Protein AF-A0A345NLW8-F1 (afdb_monomer_lite)

Structure (mmCIF, N/CA/C/O backbone):
data_AF-A0A345NLW8-F1
#
_entry.id   AF-A0A345NLW8-F1
#
loop_
_atom_site.group_PDB
_atom_site.id
_atom_site.type_symbol
_atom_site.label_atom_id
_atom_site.label_alt_id
_atom_site.label_comp_id
_atom_site.label_asym_id
_atom_site.label_entity_id
_atom_site.label_seq_id
_atom_site.pdbx_PDB_ins_code
_atom_site.Cartn_x
_atom_site.Cartn_y
_atom_site.Cartn_z
_atom_site.occupancy
_atom_site.B_iso_or_equiv
_atom_site.auth_seq_id
_atom_site.auth_comp_id
_atom_site.auth_asym_id
_atom_site.auth_atom_id
_atom_site.pdbx_PDB_model_num
ATOM 1 N N . MET A 1 1 ? 18.443 -9.791 37.585 1.00 36.88 1 MET A N 1
ATOM 2 C CA . MET A 1 1 ? 17.126 -9.944 36.936 1.00 36.88 1 MET A CA 1
ATOM 3 C C . MET A 1 1 ? 17.140 -9.071 35.700 1.00 36.88 1 MET A C 1
ATOM 5 O O . MET A 1 1 ? 17.007 -7.861 35.803 1.00 36.88 1 MET A O 1
ATOM 9 N N . ASP A 1 2 ? 17.455 -9.708 34.580 1.00 31.39 2 ASP A N 1
ATOM 10 C CA . ASP A 1 2 ? 17.592 -9.126 33.249 1.00 31.39 2 ASP A CA 1
ATOM 11 C C . ASP A 1 2 ? 16.202 -8.772 32.696 1.00 31.39 2 ASP A C 1
ATOM 13 O O . ASP A 1 2 ? 15.318 -9.628 32.628 1.00 31.39 2 ASP A O 1
ATOM 17 N N . ARG A 1 3 ? 15.985 -7.494 32.371 1.00 28.69 3 ARG A N 1
ATOM 18 C CA . ARG A 1 3 ? 14.862 -7.042 31.545 1.00 28.69 3 ARG A CA 1
ATOM 19 C C . ARG A 1 3 ? 15.457 -6.457 30.280 1.00 28.69 3 ARG A C 1
ATOM 21 O O . ARG A 1 3 ? 15.801 -5.281 30.221 1.00 28.69 3 ARG A O 1
ATOM 28 N N . SER A 1 4 ? 15.566 -7.311 29.277 1.00 29.97 4 SER A N 1
ATOM 29 C CA . SER A 1 4 ? 15.916 -6.936 27.921 1.00 29.97 4 SER A CA 1
ATOM 30 C C . SER A 1 4 ? 14.781 -6.086 27.335 1.00 29.97 4 SER A C 1
ATOM 32 O O . SER A 1 4 ? 13.764 -6.598 26.868 1.00 29.97 4 SER A O 1
ATOM 34 N N . GLU A 1 5 ? 14.934 -4.763 27.379 1.00 28.98 5 GLU A N 1
ATOM 35 C CA . GLU A 1 5 ? 14.139 -3.837 26.574 1.00 28.98 5 GLU A CA 1
ATOM 36 C C . GLU A 1 5 ? 14.619 -3.912 25.121 1.00 28.98 5 GLU A C 1
ATOM 38 O O . GLU A 1 5 ? 15.445 -3.131 24.654 1.00 28.98 5 GLU A O 1
ATOM 43 N N . SER A 1 6 ? 14.090 -4.877 24.370 1.00 30.22 6 SER A N 1
ATOM 44 C CA . SER A 1 6 ? 14.189 -4.900 22.911 1.00 30.22 6 SER A CA 1
ATOM 45 C C . SER A 1 6 ? 13.231 -3.858 22.317 1.00 30.22 6 SER A C 1
ATOM 47 O O . SER A 1 6 ? 12.158 -4.184 21.802 1.00 30.22 6 SER A O 1
ATOM 49 N N . GLY A 1 7 ? 13.611 -2.584 22.430 1.00 26.77 7 GLY A N 1
ATOM 50 C CA . GLY A 1 7 ? 12.989 -1.454 21.746 1.00 26.77 7 GLY A CA 1
ATOM 51 C C . GLY A 1 7 ? 13.335 -1.495 20.263 1.00 26.77 7 GLY A C 1
ATOM 52 O O . GLY A 1 7 ? 14.317 -0.912 19.823 1.00 26.77 7 GLY A O 1
ATOM 53 N N . VAL A 1 8 ? 12.544 -2.239 19.493 1.00 32.50 8 VAL A N 1
ATOM 54 C CA . VAL A 1 8 ? 12.659 -2.331 18.035 1.00 32.50 8 VAL A CA 1
ATOM 55 C C . VAL A 1 8 ? 12.621 -0.946 17.387 1.00 32.50 8 VAL A C 1
ATOM 57 O O . VAL A 1 8 ? 11.589 -0.272 17.383 1.00 32.50 8 VAL A O 1
ATOM 60 N N . ASP A 1 9 ? 13.768 -0.592 16.809 1.00 29.86 9 AS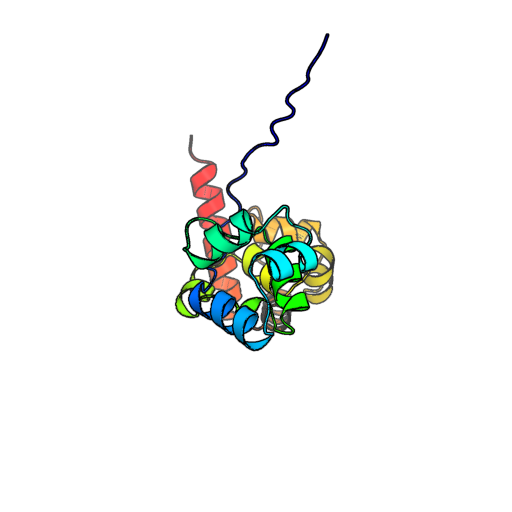P A N 1
ATOM 61 C CA . ASP A 1 9 ? 14.048 0.524 15.914 1.00 29.86 9 ASP A CA 1
ATOM 62 C C . ASP A 1 9 ? 12.817 1.092 15.202 1.00 29.86 9 ASP A C 1
ATOM 64 O O . ASP A 1 9 ? 12.194 0.464 14.332 1.00 29.86 9 ASP A O 1
ATOM 68 N N . GLY A 1 10 ? 12.537 2.356 15.517 1.00 28.98 10 GLY A N 1
ATOM 69 C CA . GLY A 1 10 ? 11.671 3.248 14.763 1.00 28.98 10 GLY A CA 1
ATOM 70 C C . GLY A 1 10 ? 12.251 3.545 13.382 1.00 28.98 10 GLY A C 1
ATOM 71 O O . GLY A 1 10 ? 12.641 4.670 13.087 1.00 28.98 10 GLY A O 1
ATOM 72 N N . LYS A 1 11 ? 12.279 2.549 12.490 1.00 28.81 11 LYS A N 1
ATOM 73 C CA . LYS A 1 11 ? 12.422 2.810 11.057 1.00 28.81 11 LYS A CA 1
ATOM 74 C C . LYS A 1 11 ? 11.220 3.644 10.639 1.00 28.81 11 LYS A C 1
ATOM 76 O O . LYS A 1 11 ? 10.089 3.175 10.734 1.00 28.81 11 LYS A O 1
ATOM 81 N N . ALA A 1 12 ? 11.480 4.873 10.199 1.00 30.33 12 ALA A N 1
ATOM 82 C CA . ALA A 1 12 ? 10.512 5.771 9.590 1.00 30.33 12 ALA A CA 1
ATOM 83 C C . ALA A 1 12 ? 9.826 5.056 8.415 1.00 30.33 12 ALA A C 1
ATOM 85 O O . ALA A 1 12 ? 10.306 5.062 7.280 1.00 30.33 12 ALA A O 1
ATOM 86 N N . TYR A 1 13 ? 8.729 4.358 8.703 1.00 38.09 13 TYR A N 1
ATOM 87 C CA . TYR A 1 13 ? 7.860 3.819 7.678 1.00 38.09 13 TYR A CA 1
ATOM 88 C C . TYR A 1 13 ? 7.222 5.030 7.023 1.00 38.09 13 TYR A C 1
ATOM 90 O O . TYR A 1 13 ? 6.533 5.809 7.681 1.00 38.09 13 TYR A O 1
ATOM 98 N N . ALA A 1 14 ? 7.576 5.204 5.754 1.00 42.41 14 ALA A N 1
ATOM 99 C CA . ALA A 1 14 ? 7.071 6.215 4.851 1.00 42.41 14 ALA A CA 1
ATOM 100 C C . ALA A 1 14 ? 5.576 6.467 5.142 1.00 42.41 14 ALA A C 1
ATOM 102 O O . ALA A 1 14 ? 4.789 5.521 5.277 1.00 42.41 14 ALA A O 1
ATOM 103 N N . ARG A 1 15 ? 5.262 7.729 5.470 1.00 52.56 15 ARG A N 1
ATOM 104 C CA . ARG A 1 15 ? 3.976 8.156 6.035 1.00 52.56 15 ARG A CA 1
ATOM 105 C C . ARG A 1 15 ? 2.924 7.980 4.954 1.00 52.56 15 ARG A C 1
ATOM 107 O O . ARG A 1 15 ? 2.674 8.909 4.198 1.00 52.56 15 ARG A O 1
ATOM 114 N N . VAL A 1 16 ? 2.321 6.796 4.893 1.00 59.28 16 VAL A N 1
ATOM 115 C CA . VAL A 1 16 ? 1.203 6.554 3.990 1.00 59.28 16 VAL A CA 1
ATOM 116 C C . VAL A 1 16 ? 0.103 7.577 4.339 1.00 59.28 16 VAL A C 1
ATOM 118 O O . VAL A 1 16 ? -0.353 7.613 5.482 1.00 59.28 16 VAL A O 1
ATOM 121 N N . PRO A 1 17 ? -0.281 8.460 3.410 1.00 72.25 17 PRO A N 1
ATOM 122 C CA . PRO A 1 17 ? -1.120 9.630 3.662 1.00 72.25 17 PRO A CA 1
ATOM 123 C C . PRO A 1 17 ? -2.583 9.236 3.891 1.00 72.25 17 PRO A C 1
ATOM 125 O O . PRO A 1 17 ? -3.412 9.259 2.982 1.00 72.25 17 PRO A O 1
ATOM 128 N N . LEU A 1 18 ? -2.896 8.846 5.125 1.00 83.62 18 LEU A N 1
ATOM 129 C CA . LEU A 1 18 ? -4.244 8.480 5.544 1.00 83.62 18 LEU A CA 1
ATOM 130 C C . LEU A 1 18 ? -5.195 9.684 5.436 1.00 83.62 18 LEU A C 1
ATOM 132 O O . LEU A 1 18 ? -4.955 10.737 6.030 1.00 83.62 18 LEU A O 1
ATOM 136 N N . ASP A 1 19 ? -6.316 9.502 4.746 1.00 89.38 19 ASP A N 1
ATOM 137 C CA . ASP A 1 19 ? -7.457 10.405 4.819 1.00 89.38 19 ASP A CA 1
ATOM 138 C C . ASP A 1 19 ? -8.231 10.139 6.119 1.00 89.38 19 ASP A C 1
ATOM 140 O O . ASP A 1 19 ? -9.006 9.187 6.260 1.00 89.38 19 ASP A O 1
ATOM 144 N N . VAL A 1 20 ? -7.971 10.997 7.105 1.00 90.62 20 VAL A N 1
ATOM 145 C CA . VAL A 1 20 ? -8.516 10.879 8.461 1.00 90.62 20 VAL A CA 1
ATOM 146 C C . VAL A 1 20 ? -10.038 11.038 8.500 1.00 90.62 20 VAL A C 1
ATOM 148 O O . VAL A 1 20 ? -10.701 10.372 9.299 1.00 90.62 20 VAL A O 1
ATOM 151 N N . HIS A 1 21 ? -10.602 11.867 7.612 1.00 91.75 21 HIS A N 1
ATOM 152 C CA . HIS A 1 21 ? -12.046 12.069 7.504 1.00 91.75 21 HIS A CA 1
ATOM 153 C C . HIS A 1 21 ? -12.694 10.838 6.885 1.00 91.75 21 HIS A C 1
ATOM 155 O O . HIS A 1 21 ? -13.662 10.304 7.422 1.00 91.75 21 HIS A O 1
ATOM 161 N N . ARG A 1 22 ? -12.093 10.309 5.817 1.00 93.12 22 ARG A N 1
ATOM 162 C CA . ARG A 1 22 ? -12.591 9.114 5.139 1.00 93.12 22 ARG A CA 1
ATOM 163 C C . ARG A 1 22 ? -12.585 7.880 6.038 1.00 93.12 22 ARG A C 1
ATOM 165 O O . ARG A 1 22 ? -13.569 7.137 6.041 1.00 93.12 22 ARG A O 1
ATOM 172 N N . LEU A 1 23 ? -11.525 7.684 6.828 1.00 95.06 23 LEU A N 1
ATOM 173 C CA . LEU A 1 23 ? -11.459 6.622 7.835 1.00 95.06 23 LEU A CA 1
ATOM 174 C C . LEU A 1 23 ? -12.611 6.739 8.841 1.00 95.06 23 LEU A C 1
ATOM 176 O O . LEU A 1 23 ? -13.337 5.767 9.075 1.00 95.06 23 LEU A O 1
ATOM 180 N N . ARG A 1 24 ? -12.786 7.933 9.419 1.00 95.88 24 ARG A N 1
ATOM 181 C CA . ARG A 1 24 ? -13.830 8.199 10.413 1.00 95.88 24 ARG A CA 1
ATOM 182 C C . ARG A 1 24 ? -15.220 7.952 9.833 1.00 95.88 24 ARG A C 1
ATOM 184 O O . ARG A 1 24 ? -16.024 7.260 10.456 1.00 95.88 24 ARG A O 1
ATOM 191 N N . ASP A 1 25 ? -15.482 8.452 8.634 1.00 96.75 25 ASP A N 1
ATOM 192 C CA . ASP A 1 25 ? -16.770 8.312 7.960 1.00 96.75 25 ASP A CA 1
ATOM 193 C C . ASP A 1 25 ? -17.125 6.849 7.682 1.00 96.75 25 ASP A C 1
ATOM 195 O O . ASP A 1 25 ? -18.250 6.421 7.934 1.00 96.75 25 ASP A O 1
ATOM 199 N N . LEU A 1 26 ? -16.176 6.056 7.175 1.00 96.56 26 LEU A N 1
ATOM 200 C CA . LEU A 1 26 ? -16.394 4.631 6.911 1.00 96.56 26 LEU A CA 1
ATOM 201 C C . LEU A 1 26 ? -16.667 3.852 8.199 1.00 96.56 26 LEU A C 1
ATOM 203 O O . LEU A 1 26 ? -17.572 3.016 8.227 1.00 96.56 26 LEU A O 1
ATOM 207 N N . ARG A 1 27 ? -15.936 4.156 9.278 1.00 97.50 27 ARG A N 1
ATOM 208 C CA . ARG A 1 27 ? -16.182 3.552 10.591 1.00 97.50 27 ARG A CA 1
ATOM 209 C C . ARG A 1 27 ? -17.583 3.892 11.106 1.00 97.50 27 ARG A C 1
ATOM 211 O O . ARG A 1 27 ? -18.291 3.002 11.572 1.00 97.50 27 ARG A O 1
ATOM 218 N N . LEU A 1 28 ? -17.989 5.159 11.018 1.00 97.31 28 LEU A N 1
ATOM 219 C CA . LEU A 1 28 ? -19.308 5.604 11.473 1.00 97.31 28 LEU A CA 1
ATOM 220 C C . LEU A 1 28 ? -20.442 5.009 10.629 1.00 97.31 28 LEU A C 1
ATOM 222 O O . LEU A 1 28 ? -21.446 4.591 11.196 1.00 97.31 28 LEU A O 1
ATOM 226 N N . ARG A 1 29 ? -20.266 4.861 9.308 1.00 96.69 29 ARG A N 1
ATOM 227 C CA . ARG A 1 29 ? -21.238 4.177 8.430 1.00 96.69 29 ARG A CA 1
ATOM 228 C C . ARG A 1 29 ? -21.451 2.703 8.784 1.00 96.69 29 ARG A C 1
ATOM 230 O O . ARG A 1 29 ? -22.535 2.179 8.562 1.00 96.69 29 ARG A O 1
ATOM 237 N N . LYS A 1 30 ? -20.444 2.037 9.356 1.00 96.00 30 LYS A N 1
ATOM 238 C CA . LYS A 1 30 ? -20.567 0.673 9.902 1.00 96.00 30 LYS A CA 1
ATOM 239 C C . LYS A 1 30 ? -21.222 0.631 11.292 1.00 96.00 30 LYS A C 1
ATOM 241 O O . LYS A 1 30 ? -21.404 -0.455 11.832 1.00 96.00 30 LYS A O 1
ATOM 246 N N . GLY A 1 31 ? -21.529 1.781 11.899 1.00 96.81 31 GLY A N 1
ATOM 247 C CA . GLY A 1 31 ? -22.019 1.872 13.279 1.00 96.81 31 GLY A CA 1
ATOM 248 C C . GLY A 1 31 ? -20.955 1.526 14.327 1.00 96.81 31 GLY A C 1
ATOM 249 O O . GLY A 1 31 ? -21.283 1.173 15.456 1.00 96.81 31 GLY A O 1
ATOM 250 N N . TRP A 1 32 ? -19.669 1.573 13.968 1.00 97.94 32 TRP A N 1
ATOM 251 C CA . TRP A 1 32 ? -18.590 1.109 14.838 1.00 97.94 32 TRP A CA 1
ATOM 252 C C . TRP A 1 32 ? -18.037 2.220 15.724 1.00 97.94 32 TRP A C 1
ATOM 254 O O . TRP A 1 32 ? -17.786 3.339 15.274 1.00 97.94 32 TRP A O 1
ATOM 264 N N . THR A 1 33 ? -17.735 1.889 16.980 1.00 97.94 33 THR A N 1
ATOM 265 C CA . THR A 1 33 ? -16.929 2.758 17.851 1.00 97.94 33 THR A CA 1
ATOM 266 C C . THR A 1 33 ? -15.442 2.656 17.486 1.00 97.94 33 THR A C 1
ATOM 268 O O . THR A 1 33 ? -15.015 1.719 16.805 1.00 97.94 33 THR A O 1
ATOM 271 N N . GLN A 1 34 ? -14.616 3.596 17.958 1.00 97.81 34 GLN A N 1
ATOM 272 C CA . GLN A 1 34 ? -13.155 3.486 17.817 1.00 97.81 34 GLN A CA 1
ATOM 273 C C . GLN A 1 34 ? -12.614 2.212 18.488 1.00 97.81 34 GLN A C 1
ATOM 275 O O . GLN A 1 34 ? -11.699 1.581 17.962 1.00 97.81 34 GLN A O 1
ATOM 280 N N . HIS A 1 35 ? -13.212 1.797 19.612 1.00 96.94 35 HIS A N 1
ATOM 281 C CA . HIS A 1 35 ? -12.868 0.543 20.277 1.00 96.94 35 HIS A CA 1
ATOM 282 C C . HIS A 1 35 ? -13.222 -0.667 19.402 1.00 96.94 35 HIS A C 1
ATOM 284 O O . HIS A 1 35 ? -12.373 -1.527 19.183 1.00 96.94 35 HIS A O 1
ATOM 290 N N . THR A 1 36 ? -14.418 -0.690 18.809 1.00 97.31 36 THR A N 1
ATOM 291 C CA . THR A 1 36 ? -14.838 -1.750 17.879 1.00 97.31 36 THR A CA 1
ATOM 292 C C . THR A 1 36 ? -13.854 -1.884 16.719 1.00 97.31 36 THR A C 1
ATOM 294 O O . THR A 1 36 ? -13.369 -2.981 16.459 1.00 97.31 36 THR A O 1
ATOM 297 N N . LEU A 1 37 ? -13.474 -0.773 16.071 1.00 97.12 37 LEU A N 1
ATOM 298 C CA . LEU A 1 37 ? -12.479 -0.820 14.995 1.00 97.12 37 LEU A CA 1
ATOM 299 C C . LEU A 1 37 ? -11.126 -1.344 15.496 1.00 97.12 37 LEU A C 1
ATOM 301 O O . LEU A 1 37 ? -10.503 -2.142 14.801 1.00 97.12 37 LEU A O 1
ATOM 305 N N . SER A 1 38 ? -10.686 -0.943 16.695 1.00 96.75 38 SER A N 1
ATOM 306 C CA . SER A 1 38 ? -9.412 -1.407 17.263 1.00 96.75 38 SER A CA 1
ATOM 307 C C . SER A 1 38 ? -9.358 -2.929 17.428 1.00 96.75 38 SER A C 1
ATOM 309 O O . SER A 1 38 ? -8.365 -3.550 17.046 1.00 96.75 38 SER A O 1
ATOM 311 N N . VAL A 1 39 ? -10.460 -3.533 17.889 1.00 95.88 39 VAL A N 1
ATOM 312 C CA . VAL A 1 39 ? -10.617 -4.987 18.017 1.00 95.88 39 VAL A CA 1
ATOM 313 C C . VAL A 1 39 ? -10.581 -5.652 16.640 1.00 95.88 39 VAL A C 1
ATOM 315 O O . VAL A 1 39 ? -9.785 -6.565 16.430 1.00 95.88 39 VAL A O 1
ATOM 318 N N . MET A 1 40 ? -11.355 -5.145 15.673 1.00 94.75 40 MET A N 1
ATOM 319 C CA . MET A 1 40 ? -11.424 -5.712 14.315 1.00 94.75 40 MET A CA 1
ATOM 320 C C . MET A 1 40 ? -10.070 -5.734 13.600 1.00 94.75 40 MET A C 1
ATOM 322 O O . MET A 1 40 ? -9.785 -6.647 12.827 1.00 94.75 40 MET A O 1
ATOM 326 N N . VAL A 1 41 ? -9.223 -4.732 13.848 1.00 94.50 41 VAL A N 1
ATOM 327 C CA . VAL A 1 41 ? -7.913 -4.604 13.192 1.00 94.50 41 VAL A CA 1
ATOM 328 C C . VAL A 1 41 ? -6.762 -5.049 14.085 1.00 94.50 41 VAL A C 1
ATOM 330 O O . VAL A 1 41 ? -5.611 -4.818 13.726 1.00 94.50 41 VAL A O 1
ATOM 333 N N . GLY A 1 42 ? -7.044 -5.687 15.227 1.00 93.00 42 GLY A N 1
ATOM 334 C CA . GLY A 1 42 ? -6.046 -6.261 16.129 1.00 93.00 42 GLY A CA 1
ATOM 335 C C . GLY A 1 42 ? -5.011 -5.244 16.612 1.00 93.00 42 GLY A C 1
ATOM 336 O O . GLY A 1 42 ? -3.808 -5.490 16.485 1.00 93.00 42 GLY A O 1
ATOM 337 N N . VAL A 1 43 ? -5.468 -4.084 17.092 1.00 92.88 43 VAL A N 1
ATOM 338 C CA . VAL A 1 43 ? -4.643 -3.098 17.806 1.00 92.88 43 VAL A CA 1
ATOM 339 C C . VAL A 1 43 ? -5.208 -2.854 19.200 1.00 92.88 43 VAL A C 1
ATOM 341 O O . VAL A 1 43 ? -6.406 -2.985 19.437 1.00 92.88 43 VAL A O 1
ATOM 344 N N . GLN A 1 44 ? -4.334 -2.516 20.144 1.00 87.06 44 GLN A N 1
ATOM 345 C CA . GLN A 1 44 ? -4.722 -2.38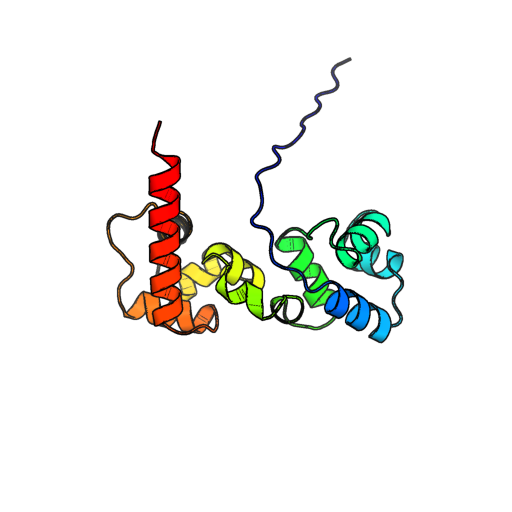3 21.544 1.00 87.06 44 GLN A CA 1
ATOM 346 C C . GLN A 1 44 ? -5.430 -1.044 21.795 1.00 87.06 44 GLN A C 1
ATOM 348 O O . GLN A 1 44 ? -4.804 0.016 21.794 1.00 87.06 44 GLN A O 1
ATOM 353 N N . GLY A 1 45 ? -6.740 -1.115 22.037 1.00 82.81 45 GLY A N 1
ATOM 354 C CA . GLY A 1 45 ? -7.554 -0.002 22.518 1.00 82.81 45 GLY A CA 1
ATOM 355 C C . GLY A 1 45 ? -7.887 1.079 21.482 1.00 82.81 45 GLY A C 1
ATOM 356 O O . GLY A 1 45 ? -7.314 1.177 20.396 1.00 82.81 45 GLY A O 1
ATOM 357 N N . ALA A 1 46 ? -8.829 1.950 21.856 1.00 91.88 46 ALA A N 1
ATOM 358 C CA . ALA A 1 46 ? -9.333 3.020 20.990 1.00 91.88 46 ALA A CA 1
ATOM 359 C C . ALA A 1 46 ? -8.310 4.146 20.739 1.00 91.88 46 ALA A C 1
ATOM 361 O O . ALA A 1 46 ? -8.463 4.912 19.788 1.00 91.88 46 ALA A O 1
ATOM 362 N N . ALA A 1 47 ? -7.260 4.248 21.562 1.00 92.69 47 ALA A N 1
ATOM 363 C CA . ALA A 1 47 ? -6.273 5.325 21.492 1.00 92.69 47 ALA A CA 1
ATOM 364 C C . ALA A 1 47 ? -5.536 5.369 20.143 1.00 92.69 47 ALA A C 1
ATOM 366 O O . ALA A 1 47 ? -5.351 6.450 19.585 1.00 92.69 47 ALA A O 1
ATOM 367 N N . ALA A 1 48 ? -5.181 4.206 19.584 1.00 92.56 48 ALA A N 1
ATOM 368 C CA . ALA A 1 48 ? -4.535 4.124 18.275 1.00 92.56 48 ALA A CA 1
ATOM 369 C C . ALA A 1 48 ? -5.446 4.669 17.164 1.00 92.56 48 ALA A C 1
ATOM 371 O O . ALA A 1 48 ? -5.032 5.521 16.381 1.00 92.56 48 ALA A O 1
ATOM 372 N N . VAL A 1 49 ? -6.714 4.244 17.154 1.00 95.12 49 VAL A N 1
ATOM 373 C CA . VAL A 1 49 ? -7.717 4.709 16.185 1.00 95.12 49 VAL A CA 1
ATOM 374 C C . VAL A 1 49 ? -7.973 6.210 16.338 1.00 95.12 49 VAL A C 1
ATOM 376 O O . VAL A 1 49 ? -8.007 6.929 15.345 1.00 95.12 49 VAL A O 1
ATOM 379 N N . SER A 1 50 ? -8.076 6.706 17.572 1.00 93.38 50 SER A N 1
ATOM 380 C CA . SER A 1 50 ? -8.211 8.138 17.859 1.00 93.38 50 SER A CA 1
ATOM 381 C C . SER A 1 50 ? -7.016 8.953 17.358 1.00 93.38 50 SER A C 1
ATOM 383 O O . SER A 1 50 ? -7.194 10.048 16.829 1.00 93.38 50 SER A O 1
ATOM 385 N N . ALA A 1 51 ? -5.790 8.444 17.505 1.00 90.69 51 ALA A N 1
ATOM 386 C CA . ALA A 1 51 ? -4.600 9.104 16.979 1.00 90.69 51 ALA A CA 1
ATOM 387 C C . ALA A 1 51 ? -4.612 9.160 15.442 1.00 90.69 51 ALA A C 1
ATOM 389 O O . ALA A 1 51 ? -4.251 10.193 14.880 1.00 90.69 51 ALA A O 1
ATOM 390 N N . TRP A 1 52 ? -5.073 8.101 14.768 1.00 93.06 52 TRP A N 1
ATOM 391 C CA . TRP A 1 52 ? -5.218 8.079 13.308 1.00 93.06 52 TRP A CA 1
ATOM 392 C C . TRP A 1 52 ? -6.285 9.057 12.816 1.00 93.06 52 TRP A C 1
ATOM 394 O O . TRP A 1 52 ? -6.008 9.865 11.939 1.00 93.06 52 TRP A O 1
ATOM 404 N N . GLU A 1 53 ? -7.477 9.051 13.415 1.00 93.44 53 GLU A N 1
ATOM 405 C CA . GLU A 1 53 ? -8.581 9.948 13.028 1.00 93.44 53 GLU A CA 1
ATOM 406 C C . GLU A 1 53 ? -8.299 11.430 13.301 1.00 93.44 53 GLU A C 1
ATOM 408 O O . GLU A 1 53 ? -8.967 12.296 12.744 1.00 93.44 53 GLU A O 1
ATOM 413 N N . ARG A 1 54 ? -7.319 11.731 14.157 1.00 89.44 54 ARG A N 1
ATOM 414 C CA . ARG A 1 54 ? -6.846 13.098 14.422 1.00 89.44 54 ARG A CA 1
ATOM 415 C C . ARG A 1 54 ? -5.581 13.459 13.642 1.00 89.44 54 ARG A C 1
ATOM 417 O O . ARG A 1 54 ? -5.055 14.549 13.828 1.00 89.44 54 ARG A O 1
ATOM 424 N N . GLY A 1 55 ? -5.057 12.547 12.822 1.00 85.69 55 GLY A N 1
ATOM 425 C CA . GLY A 1 55 ? -3.824 12.760 12.060 1.00 85.69 55 GLY A CA 1
ATOM 426 C C . GLY A 1 55 ? -2.550 12.824 12.909 1.00 85.69 55 GLY A C 1
ATOM 427 O O . GLY A 1 55 ? -1.499 13.218 12.410 1.00 85.69 55 GLY A O 1
ATOM 428 N N . LEU A 1 56 ? -2.612 12.423 14.183 1.00 84.00 56 LEU A N 1
ATOM 429 C CA . LEU A 1 56 ? -1.453 12.402 15.083 1.00 84.00 56 LEU A CA 1
ATOM 430 C C . LEU A 1 56 ? -0.537 11.201 14.840 1.00 84.00 56 LEU A C 1
ATOM 432 O O . LEU A 1 56 ? 0.630 11.217 15.222 1.00 84.00 56 LEU A O 1
ATOM 436 N N . ALA A 1 57 ? -1.063 10.150 14.217 1.00 85.31 57 ALA A N 1
ATOM 437 C CA . ALA A 1 57 ? -0.311 8.968 13.837 1.00 85.31 57 ALA A CA 1
ATOM 438 C C . ALA A 1 57 ? -0.844 8.407 12.519 1.00 85.31 57 ALA A C 1
ATOM 440 O O . ALA A 1 57 ? -1.979 8.665 12.127 1.00 85.31 57 ALA A O 1
ATOM 441 N N . VAL A 1 58 ? -0.031 7.580 11.868 1.00 83.50 58 VAL A N 1
ATOM 442 C CA . VAL A 1 58 ? -0.412 6.852 10.656 1.00 83.50 58 VAL A CA 1
ATOM 443 C C . VAL A 1 58 ? -0.346 5.352 10.954 1.00 83.50 58 VAL A C 1
ATOM 445 O O . VAL A 1 58 ? 0.629 4.901 11.568 1.00 83.50 58 VAL A O 1
ATOM 448 N N . PRO A 1 59 ? -1.357 4.554 10.566 1.00 87.44 59 PRO A N 1
ATOM 449 C CA . PRO A 1 59 ? -1.295 3.110 10.721 1.00 87.44 59 PRO A CA 1
ATOM 450 C C . PRO A 1 59 ? -0.148 2.540 9.884 1.00 87.44 59 PRO A C 1
ATOM 452 O O . PRO A 1 59 ? 0.099 2.956 8.754 1.00 87.44 59 PRO A O 1
ATOM 455 N N . ARG A 1 60 ? 0.544 1.529 10.417 1.00 84.25 60 ARG A N 1
ATOM 456 C CA . ARG A 1 60 ? 1.538 0.787 9.629 1.00 84.25 60 ARG A CA 1
ATOM 457 C C . ARG A 1 60 ? 0.881 0.203 8.366 1.00 84.25 60 ARG A C 1
ATOM 459 O O . ARG A 1 60 ? -0.266 -0.227 8.465 1.00 84.25 60 ARG A O 1
ATOM 466 N N . PRO A 1 61 ? 1.623 0.055 7.252 1.00 79.56 61 PRO A N 1
ATOM 467 C CA . PRO A 1 61 ? 1.255 -0.730 6.070 1.00 79.56 61 PRO A CA 1
ATOM 468 C C . PRO A 1 61 ? 0.276 -1.893 6.298 1.00 79.56 61 PRO A C 1
ATOM 470 O O . PRO A 1 61 ? -0.865 -1.856 5.853 1.00 79.56 61 PRO A O 1
ATOM 473 N N . GLY A 1 62 ? 0.684 -2.907 7.067 1.00 83.31 62 GLY A N 1
ATOM 474 C CA . GLY A 1 62 ? -0.164 -4.074 7.329 1.00 83.31 62 GLY A CA 1
ATOM 475 C C . GLY A 1 62 ? -1.406 -3.771 8.174 1.00 83.31 62 GLY A C 1
ATOM 476 O O . GLY A 1 62 ? -2.414 -4.461 8.063 1.00 83.31 62 GLY A O 1
ATOM 477 N N . THR A 1 63 ? -1.376 -2.733 9.012 1.00 90.75 63 THR A N 1
ATOM 478 C CA . THR A 1 63 ? -2.560 -2.273 9.750 1.00 90.75 63 THR A CA 1
ATOM 479 C C . THR A 1 63 ? -3.533 -1.546 8.831 1.00 90.75 63 THR A C 1
ATOM 481 O O . THR A 1 63 ? -4.724 -1.809 8.931 1.00 90.75 63 THR A O 1
ATOM 484 N N . LEU A 1 64 ? -3.055 -0.716 7.901 1.00 90.25 64 LEU A N 1
ATOM 485 C CA . LEU A 1 64 ? -3.903 -0.074 6.893 1.00 90.25 64 LEU A CA 1
ATOM 486 C C . LEU A 1 64 ? -4.665 -1.115 6.063 1.00 90.25 64 LEU A C 1
ATOM 488 O O . LEU A 1 64 ? -5.870 -0.982 5.881 1.00 90.25 64 LEU A O 1
ATOM 492 N N . LEU A 1 65 ? -3.994 -2.197 5.657 1.00 88.50 65 LEU A N 1
ATOM 493 C CA . LEU A 1 65 ? -4.636 -3.317 4.959 1.00 88.50 65 LEU A CA 1
ATOM 494 C C . LEU A 1 65 ? -5.740 -3.980 5.786 1.00 88.50 65 LEU A C 1
ATOM 496 O O . LEU A 1 65 ? -6.815 -4.276 5.270 1.00 88.50 65 LEU A O 1
ATOM 500 N N . ARG A 1 66 ? -5.498 -4.193 7.084 1.00 93.75 66 ARG A N 1
ATOM 501 C CA . ARG A 1 66 ? -6.516 -4.733 7.996 1.00 93.75 66 ARG A CA 1
ATOM 502 C C . ARG A 1 66 ? -7.691 -3.772 8.170 1.00 93.75 66 ARG A C 1
ATOM 504 O O . ARG A 1 66 ? -8.827 -4.231 8.187 1.00 93.75 66 ARG A O 1
ATOM 511 N N . ILE A 1 67 ? -7.432 -2.465 8.261 1.00 94.75 67 ILE A N 1
ATOM 512 C CA . ILE A 1 67 ? -8.473 -1.429 8.327 1.00 94.75 67 ILE A CA 1
ATOM 513 C C . ILE A 1 67 ? -9.333 -1.461 7.061 1.00 94.75 67 ILE A C 1
ATOM 515 O O . ILE A 1 67 ? -10.550 -1.559 7.171 1.00 94.75 67 ILE A O 1
ATOM 519 N N . ALA A 1 68 ? -8.714 -1.434 5.880 1.00 93.94 68 ALA A N 1
ATOM 520 C CA . ALA A 1 68 ? -9.409 -1.472 4.594 1.00 93.94 68 ALA A CA 1
ATOM 521 C C . ALA A 1 68 ? -10.306 -2.711 4.478 1.00 93.94 68 ALA A C 1
ATOM 523 O O . ALA A 1 68 ? -11.514 -2.594 4.268 1.00 93.94 68 ALA A O 1
ATOM 524 N N . ARG A 1 69 ? -9.745 -3.891 4.777 1.00 94.75 69 ARG A N 1
ATOM 525 C CA . ARG A 1 69 ? -10.487 -5.157 4.805 1.00 94.75 69 ARG A CA 1
ATOM 526 C C . ARG A 1 69 ? -11.657 -5.132 5.790 1.00 94.75 69 ARG A C 1
ATOM 528 O O . ARG A 1 69 ? -12.745 -5.568 5.436 1.00 94.75 69 ARG A O 1
ATOM 535 N N . ALA A 1 70 ? -11.456 -4.626 7.008 1.00 95.62 70 ALA A N 1
ATOM 536 C CA . ALA A 1 70 ? -12.519 -4.542 8.010 1.00 95.62 70 ALA A CA 1
ATOM 537 C C . ALA A 1 70 ? -13.646 -3.590 7.570 1.00 95.62 70 ALA A C 1
ATOM 539 O O . ALA A 1 70 ? -14.824 -3.873 7.777 1.00 95.62 70 ALA A O 1
ATOM 540 N N . LEU A 1 71 ? -13.298 -2.473 6.931 1.00 95.25 71 LEU A N 1
ATOM 541 C CA . LEU A 1 71 ? -14.266 -1.493 6.438 1.00 95.25 71 LEU A CA 1
ATOM 542 C C . LEU A 1 71 ? -14.936 -1.918 5.121 1.00 95.25 71 LEU A C 1
ATOM 544 O O . LEU A 1 71 ? -16.000 -1.388 4.801 1.00 95.25 71 LEU A O 1
ATOM 548 N N . GLY A 1 72 ? -14.379 -2.904 4.413 1.00 93.69 72 GLY A N 1
ATOM 549 C CA . GLY A 1 72 ? -14.884 -3.391 3.128 1.00 93.69 72 GLY A CA 1
ATOM 550 C C . GLY A 1 72 ? -14.581 -2.436 1.973 1.00 93.69 72 GLY A C 1
ATOM 551 O O . GLY A 1 72 ? -15.436 -2.232 1.120 1.00 93.69 72 GLY A O 1
ATOM 552 N N . VAL A 1 73 ? -13.403 -1.811 1.994 1.00 93.12 73 VAL A N 1
ATOM 553 C CA . VAL A 1 73 ? -12.917 -0.887 0.958 1.00 93.12 73 VAL A CA 1
ATOM 554 C C . VAL A 1 73 ? -11.512 -1.283 0.522 1.00 93.12 73 VAL A C 1
ATOM 556 O O . VAL A 1 73 ? -10.831 -2.026 1.236 1.00 93.12 73 VAL A O 1
ATOM 559 N N . GLU A 1 74 ? -11.048 -0.745 -0.603 1.00 86.44 74 GLU A N 1
ATOM 560 C CA . GLU A 1 74 ? -9.652 -0.895 -0.994 1.00 86.44 74 GLU A CA 1
ATOM 561 C C . GLU A 1 74 ? -8.767 0.031 -0.145 1.00 86.44 74 GLU A C 1
ATOM 563 O O . GLU A 1 74 ? -9.197 1.111 0.269 1.00 86.44 74 GLU A O 1
ATOM 568 N N . PRO A 1 75 ? -7.503 -0.324 0.140 1.00 86.44 75 PRO A N 1
ATOM 569 C CA . PRO A 1 75 ? -6.668 0.519 0.992 1.00 86.44 75 PRO A CA 1
ATOM 570 C C . PRO A 1 75 ? -6.363 1.881 0.361 1.00 86.44 75 PRO A C 1
ATOM 572 O O . PRO A 1 75 ? -6.120 2.832 1.098 1.00 86.44 75 PRO A O 1
ATOM 575 N N . VAL A 1 76 ? -6.430 1.995 -0.971 1.00 82.94 76 VAL A N 1
ATOM 576 C CA . VAL A 1 76 ? -6.333 3.275 -1.693 1.00 82.94 76 VAL A CA 1
ATOM 577 C C . VAL A 1 76 ? -7.501 4.216 -1.377 1.00 82.94 76 VAL A C 1
ATOM 579 O O . VAL A 1 76 ? -7.303 5.428 -1.324 1.00 82.94 76 VAL A O 1
ATOM 582 N N . ASP A 1 77 ? -8.686 3.684 -1.057 1.00 86.50 77 ASP A N 1
ATOM 583 C CA . ASP A 1 77 ? -9.858 4.485 -0.679 1.00 86.50 77 ASP A CA 1
ATOM 584 C C . ASP A 1 77 ? -9.688 5.182 0.673 1.00 86.50 77 ASP A C 1
ATOM 586 O O . ASP A 1 77 ? -10.487 6.051 1.020 1.00 86.50 77 ASP A O 1
ATOM 590 N N . LEU A 1 78 ? -8.688 4.781 1.463 1.00 88.31 78 LEU A N 1
ATOM 591 C CA . LEU A 1 78 ? -8.351 5.386 2.750 1.00 88.31 78 LEU A CA 1
ATOM 592 C C . LEU A 1 78 ? -7.281 6.474 2.625 1.00 88.31 78 LEU A C 1
ATOM 594 O O . LEU A 1 78 ? -6.825 6.981 3.648 1.00 88.31 78 LEU A O 1
ATOM 598 N N . LEU A 1 79 ? -6.842 6.815 1.413 1.00 85.19 79 LEU A N 1
ATOM 599 C CA . LEU A 1 79 ? -5.713 7.713 1.185 1.00 85.19 79 LEU A CA 1
ATOM 600 C C . LEU A 1 79 ? -6.169 9.050 0.627 1.00 85.19 79 LEU A C 1
ATOM 602 O O . LEU A 1 79 ? -7.113 9.133 -0.159 1.00 85.19 79 LEU A O 1
ATOM 606 N N . ARG A 1 80 ? -5.460 10.115 1.007 1.00 77.25 80 ARG A N 1
ATOM 607 C CA . ARG A 1 80 ? -5.678 11.439 0.420 1.00 77.25 80 ARG A CA 1
ATOM 608 C C . ARG A 1 80 ? -5.266 11.404 -1.052 1.00 77.25 80 ARG A C 1
ATOM 610 O O . ARG A 1 80 ? -4.130 11.062 -1.377 1.00 77.25 80 ARG A O 1
ATOM 617 N N . ARG A 1 81 ? -6.180 11.808 -1.942 1.00 60.56 81 ARG A N 1
ATOM 618 C CA . ARG A 1 81 ? -5.981 11.760 -3.406 1.00 60.56 81 ARG A CA 1
ATOM 619 C C . ARG A 1 81 ? -4.729 12.509 -3.886 1.00 60.56 81 ARG A C 1
ATOM 621 O O . ARG A 1 81 ? -4.064 12.019 -4.785 1.00 60.56 81 ARG A O 1
ATOM 628 N N . GLY A 1 82 ? -4.378 13.638 -3.262 1.00 55.09 82 GLY A N 1
ATOM 629 C CA . GLY A 1 82 ? -3.193 14.432 -3.628 1.00 55.09 82 GLY A CA 1
ATOM 630 C C . GLY A 1 82 ? -1.848 13.816 -3.224 1.00 55.09 82 GLY A C 1
ATOM 631 O O . GLY A 1 82 ? -0.812 14.233 -3.723 1.00 55.09 82 GLY A O 1
ATOM 632 N N . ASP A 1 83 ? -1.847 12.803 -2.357 1.00 59.72 83 ASP A N 1
ATOM 633 C CA . ASP A 1 83 ? -0.614 12.260 -1.786 1.00 59.72 83 ASP A CA 1
ATOM 634 C C . ASP A 1 83 ? -0.241 10.879 -2.369 1.00 59.72 83 ASP A C 1
ATOM 636 O O . ASP A 1 83 ? 0.861 10.383 -2.133 1.00 59.72 83 ASP A O 1
ATOM 640 N N . VAL A 1 84 ? -1.108 10.265 -3.190 1.00 59.16 84 VAL A N 1
ATOM 641 C CA . VAL A 1 84 ? -0.759 9.089 -4.023 1.00 59.16 84 VAL A CA 1
ATOM 642 C C . VAL A 1 84 ? 0.382 9.442 -4.989 1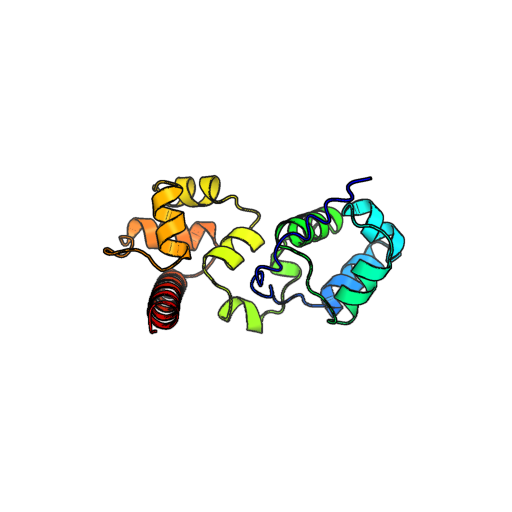.00 59.16 84 VAL A C 1
ATOM 644 O O . VAL A 1 84 ? 1.291 8.643 -5.223 1.00 59.16 84 VAL A O 1
ATOM 647 N N . GLU A 1 85 ? 0.403 10.687 -5.465 1.00 65.88 85 GLU A N 1
ATOM 648 C CA . GLU A 1 85 ? 1.484 11.254 -6.275 1.00 65.88 85 GLU A CA 1
ATOM 649 C C . GLU A 1 85 ? 2.787 11.503 -5.489 1.00 65.88 85 GLU A C 1
ATOM 651 O O . GLU A 1 85 ? 3.845 11.717 -6.084 1.00 65.88 85 GLU A O 1
ATOM 656 N N . ALA A 1 86 ? 2.774 11.402 -4.159 1.00 72.25 86 ALA A N 1
ATOM 657 C CA . ALA A 1 86 ? 3.978 11.485 -3.329 1.00 72.25 86 ALA A CA 1
ATOM 658 C C . ALA A 1 86 ? 4.518 10.104 -2.901 1.00 72.25 86 ALA A C 1
ATOM 660 O O . ALA A 1 86 ? 5.656 10.005 -2.422 1.00 72.25 86 ALA A O 1
ATOM 661 N N . MET A 1 87 ? 3.727 9.037 -3.075 1.00 83.12 87 MET A N 1
ATOM 662 C CA . MET A 1 87 ? 4.087 7.680 -2.655 1.00 83.12 87 MET A CA 1
ATOM 663 C C . MET A 1 87 ? 5.268 7.121 -3.440 1.00 83.12 87 MET A C 1
ATOM 665 O O . MET A 1 87 ? 5.449 7.392 -4.619 1.00 83.12 87 MET A O 1
ATOM 669 N N . THR A 1 88 ? 6.056 6.282 -2.781 1.00 90.31 88 THR A N 1
ATOM 670 C CA . THR A 1 88 ? 7.086 5.430 -3.381 1.00 90.31 88 THR A CA 1
ATOM 671 C C . THR A 1 88 ? 6.472 4.205 -4.059 1.00 90.31 88 THR A C 1
ATOM 673 O O . THR A 1 88 ? 5.359 3.784 -3.738 1.00 90.31 88 THR A O 1
ATOM 676 N N . LEU A 1 89 ? 7.258 3.539 -4.912 1.00 91.12 89 LEU A N 1
ATOM 677 C CA . LEU A 1 89 ? 6.895 2.239 -5.491 1.00 91.12 89 LEU A CA 1
ATOM 678 C C . LEU A 1 89 ? 6.507 1.212 -4.409 1.00 91.12 89 LEU A C 1
ATOM 680 O O . LEU A 1 89 ? 5.526 0.482 -4.546 1.00 91.12 89 LEU A O 1
ATOM 684 N N . ARG A 1 90 ? 7.243 1.208 -3.290 1.00 90.44 90 ARG A N 1
ATOM 685 C CA . ARG A 1 90 ? 6.978 0.336 -2.141 1.00 90.44 90 ARG A CA 1
ATOM 686 C C . ARG A 1 90 ? 5.650 0.651 -1.455 1.00 90.44 90 ARG A C 1
ATOM 688 O O . ARG A 1 90 ? 4.948 -0.273 -1.050 1.00 90.44 90 ARG A O 1
ATOM 695 N N . GLU A 1 91 ? 5.338 1.928 -1.256 1.00 85.75 91 GLU A N 1
ATOM 696 C CA . GLU A 1 91 ? 4.086 2.352 -0.619 1.00 85.75 91 GLU A CA 1
ATOM 697 C C . GLU A 1 91 ? 2.883 2.013 -1.487 1.00 85.75 91 GLU A C 1
ATOM 699 O O . GLU A 1 91 ? 1.929 1.444 -0.966 1.00 85.75 91 GLU A O 1
ATOM 704 N N . LEU A 1 92 ? 2.963 2.253 -2.799 1.00 88.81 92 LEU A N 1
ATOM 705 C CA . LEU A 1 92 ? 1.916 1.844 -3.735 1.00 88.81 92 LEU A CA 1
ATOM 706 C C . LEU A 1 92 ? 1.693 0.335 -3.686 1.00 88.81 92 LEU A C 1
ATOM 708 O O . LEU A 1 92 ? 0.561 -0.106 -3.516 1.00 88.81 92 LEU A O 1
ATOM 712 N N . ARG A 1 93 ? 2.766 -0.466 -3.725 1.00 93.06 93 ARG A N 1
ATOM 713 C CA . ARG A 1 93 ? 2.653 -1.925 -3.588 1.00 93.06 93 ARG A CA 1
ATOM 714 C C . ARG A 1 93 ? 1.918 -2.320 -2.310 1.00 93.06 93 ARG A C 1
ATOM 716 O O . ARG A 1 93 ? 1.019 -3.155 -2.327 1.00 93.06 93 ARG A O 1
ATOM 723 N N . VAL A 1 94 ? 2.328 -1.730 -1.192 1.00 87.25 94 VAL A N 1
ATOM 724 C CA . VAL A 1 94 ? 1.730 -1.986 0.116 1.00 87.25 94 VAL A CA 1
ATOM 725 C C . VAL A 1 94 ? 0.254 -1.616 0.132 1.00 87.25 94 VAL A C 1
ATOM 727 O O . VAL A 1 94 ? -0.541 -2.386 0.652 1.00 87.25 94 VAL A O 1
ATOM 730 N N . VAL A 1 95 ? -0.106 -0.455 -0.408 1.00 81.19 95 VAL A N 1
ATOM 731 C CA . VAL A 1 95 ? -1.483 0.044 -0.462 1.00 81.19 95 VAL A CA 1
ATOM 732 C C . VAL A 1 95 ? -2.351 -0.829 -1.359 1.00 81.19 95 VAL A C 1
ATOM 734 O O . VAL A 1 95 ? -3.527 -0.999 -1.083 1.00 81.19 95 VAL A O 1
ATOM 737 N N . ARG A 1 96 ? -1.784 -1.462 -2.383 1.00 81.88 96 ARG A N 1
ATOM 738 C CA . ARG A 1 96 ? -2.491 -2.459 -3.198 1.00 81.88 96 ARG A CA 1
ATOM 739 C C . ARG A 1 96 ? -2.628 -3.822 -2.518 1.00 81.88 96 ARG A C 1
ATOM 741 O O . ARG A 1 96 ? -3.055 -4.782 -3.142 1.00 81.88 96 ARG A O 1
ATOM 748 N N . GLY A 1 97 ? -2.223 -3.945 -1.253 1.00 81.00 97 GLY A N 1
ATOM 749 C CA . GLY A 1 97 ? -2.280 -5.211 -0.525 1.00 81.00 97 GLY A CA 1
ATOM 750 C C . GLY A 1 97 ? -1.276 -6.252 -1.004 1.00 81.00 97 GLY A C 1
ATOM 751 O O . GLY A 1 97 ? -1.358 -7.398 -0.577 1.00 81.00 97 GLY A O 1
ATOM 752 N N . MET A 1 98 ? -0.312 -5.865 -1.842 1.00 87.19 98 MET A N 1
ATOM 753 C CA . MET A 1 98 ? 0.608 -6.801 -2.471 1.00 87.19 98 MET A CA 1
ATOM 754 C C . MET A 1 98 ? 1.859 -7.026 -1.615 1.00 87.19 98 MET A C 1
ATOM 756 O O . MET A 1 98 ? 2.571 -6.105 -1.183 1.00 87.19 98 MET A O 1
ATOM 760 N N . SER A 1 99 ? 2.208 -8.290 -1.426 1.00 90.25 99 SER A N 1
ATOM 761 C CA . SER A 1 99 ? 3.529 -8.695 -0.970 1.00 90.25 99 SER A CA 1
ATOM 762 C C . SER A 1 99 ? 4.586 -8.389 -2.034 1.00 90.25 99 SER A C 1
ATOM 764 O O . SER A 1 99 ? 4.308 -8.250 -3.226 1.00 90.25 99 SER A O 1
ATOM 766 N N . LEU A 1 100 ? 5.846 -8.313 -1.600 1.00 92.69 100 LEU A N 1
ATOM 767 C CA . LEU A 1 100 ? 6.976 -8.138 -2.513 1.00 92.69 100 LEU A CA 1
ATOM 768 C C . LEU A 1 100 ? 7.033 -9.268 -3.558 1.00 92.69 100 LEU A C 1
ATOM 770 O O . LEU A 1 100 ? 7.364 -9.023 -4.710 1.00 92.69 100 LEU A O 1
ATOM 774 N N . ARG A 1 101 ? 6.687 -10.501 -3.167 1.00 93.56 101 ARG A N 1
ATOM 775 C CA . ARG A 1 101 ? 6.676 -11.646 -4.082 1.00 93.56 101 ARG A CA 1
ATOM 776 C C . ARG A 1 101 ? 5.573 -11.516 -5.129 1.00 93.56 101 ARG A C 1
ATOM 778 O O . ARG A 1 101 ? 5.843 -11.768 -6.294 1.00 93.56 101 ARG A O 1
ATOM 785 N N . GLU A 1 102 ? 4.369 -11.118 -4.730 1.00 92.25 102 GLU A N 1
ATOM 786 C CA . GLU A 1 102 ? 3.234 -10.981 -5.652 1.00 92.25 102 GLU A CA 1
ATOM 787 C C . GLU A 1 102 ? 3.498 -9.923 -6.720 1.00 92.25 102 GLU A C 1
ATOM 789 O O . GLU A 1 102 ? 3.329 -10.209 -7.902 1.00 92.25 102 GLU A O 1
ATOM 794 N N . LEU A 1 103 ? 4.000 -8.741 -6.341 1.00 96.25 103 LEU A N 1
ATOM 795 C CA . LEU A 1 103 ? 4.335 -7.725 -7.342 1.00 96.25 103 LEU A CA 1
ATOM 796 C C . LEU A 1 103 ? 5.512 -8.158 -8.224 1.00 96.25 103 LEU A C 1
ATOM 798 O O . LEU A 1 103 ? 5.528 -7.849 -9.410 1.00 96.25 103 LEU A O 1
ATOM 802 N N . ALA A 1 104 ? 6.490 -8.884 -7.675 1.00 96.31 104 ALA A N 1
ATOM 803 C CA . ALA A 1 104 ? 7.615 -9.371 -8.466 1.00 96.31 104 ALA A CA 1
ATOM 804 C C . ALA A 1 104 ? 7.154 -10.377 -9.527 1.00 96.31 104 ALA A C 1
ATOM 806 O O . ALA A 1 104 ? 7.538 -10.251 -10.687 1.00 96.31 104 ALA A O 1
ATOM 807 N N . VAL A 1 105 ? 6.283 -11.316 -9.146 1.00 96.88 105 VAL A N 1
ATOM 808 C CA . VAL A 1 105 ? 5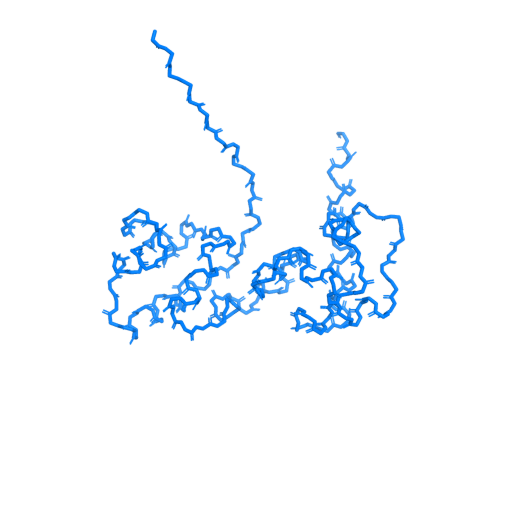.659 -12.267 -10.076 1.00 96.88 105 VAL A CA 1
ATOM 809 C C . VAL A 1 105 ? 4.835 -11.528 -11.129 1.00 96.88 105 VAL A C 1
ATOM 811 O O . VAL A 1 105 ? 5.013 -11.795 -12.313 1.00 96.88 105 VAL A O 1
ATOM 814 N N . ALA A 1 106 ? 4.005 -10.561 -10.723 1.00 93.19 106 ALA A N 1
ATOM 815 C CA . ALA A 1 106 ? 3.215 -9.756 -11.654 1.00 93.19 106 ALA A CA 1
ATOM 816 C C . ALA A 1 106 ? 4.098 -9.000 -12.659 1.00 93.19 106 ALA A C 1
ATOM 818 O O . ALA A 1 106 ? 3.767 -8.934 -13.835 1.00 93.19 106 ALA A O 1
ATOM 819 N N . ALA A 1 107 ? 5.250 -8.492 -12.214 1.00 94.69 107 ALA A N 1
ATOM 820 C CA . ALA A 1 107 ? 6.221 -7.780 -13.040 1.00 94.69 107 ALA A CA 1
ATOM 821 C C . ALA A 1 107 ? 7.190 -8.687 -13.826 1.00 94.69 107 ALA A C 1
ATOM 823 O O . ALA A 1 107 ? 8.129 -8.176 -14.439 1.00 94.69 107 ALA A O 1
ATOM 824 N N . GLY A 1 108 ? 7.018 -10.014 -13.782 1.00 95.12 108 GLY A N 1
ATOM 825 C CA . GLY A 1 108 ? 7.893 -10.965 -14.476 1.00 95.12 108 GLY A CA 1
ATOM 826 C C . GLY A 1 108 ? 9.337 -10.970 -13.958 1.00 95.12 108 GLY A C 1
ATOM 827 O O . GLY A 1 108 ? 10.275 -11.160 -14.728 1.00 95.12 108 GLY A O 1
ATOM 828 N N . THR A 1 109 ? 9.545 -10.713 -12.663 1.00 95.88 109 THR A N 1
ATOM 829 C CA . THR A 1 109 ? 10.874 -10.559 -12.053 1.00 95.88 109 THR A CA 1
ATOM 830 C C . THR A 1 109 ? 11.008 -11.297 -10.715 1.00 95.88 109 THR A C 1
ATOM 832 O O . THR A 1 109 ? 10.068 -11.896 -10.197 1.00 95.88 109 THR A O 1
ATOM 835 N N . SER A 1 110 ? 12.202 -11.252 -10.117 1.00 96.94 110 SER A N 1
ATOM 836 C CA . SER A 1 110 ? 12.454 -11.810 -8.782 1.00 96.94 110 SER A CA 1
ATOM 837 C C . SER A 1 110 ? 12.173 -10.797 -7.666 1.00 96.94 110 SER A C 1
ATOM 839 O O . SER A 1 110 ? 12.387 -9.594 -7.832 1.00 96.94 110 SER A O 1
ATOM 841 N N . SER A 1 111 ? 11.798 -11.280 -6.476 1.00 95.81 111 SER A N 1
ATOM 842 C CA . SER A 1 111 ? 11.636 -10.438 -5.277 1.00 95.81 111 SER A CA 1
ATOM 843 C C . SER A 1 111 ? 12.897 -9.628 -4.947 1.00 95.81 111 SER A C 1
ATOM 845 O O . SER A 1 111 ? 12.800 -8.507 -4.454 1.00 95.81 111 SER A O 1
ATOM 847 N N . SER A 1 112 ? 14.087 -10.175 -5.223 1.00 95.38 112 SER A N 1
ATOM 848 C CA . SER A 1 112 ? 15.371 -9.489 -5.022 1.00 95.38 112 SER A CA 1
ATOM 849 C C . SER A 1 112 ? 15.557 -8.330 -5.999 1.00 95.38 112 SER A C 1
ATOM 851 O O . SER A 1 112 ? 16.004 -7.255 -5.606 1.00 95.38 112 SER A O 1
ATOM 853 N N . THR A 1 113 ? 15.177 -8.521 -7.263 1.00 95.50 113 THR A N 1
ATOM 854 C CA . THR A 1 113 ? 15.203 -7.458 -8.272 1.00 95.50 113 THR A CA 1
ATOM 855 C C . THR A 1 113 ? 14.183 -6.371 -7.954 1.00 95.50 113 THR A C 1
ATOM 857 O O . THR A 1 113 ? 14.549 -5.198 -7.944 1.00 95.50 113 THR A O 1
ATOM 860 N N . LEU A 1 114 ? 12.952 -6.740 -7.590 1.00 96.88 114 LEU A N 1
ATOM 861 C CA . LEU A 1 114 ? 11.945 -5.765 -7.180 1.00 96.88 114 LEU A CA 1
ATOM 862 C C . LEU A 1 114 ? 12.387 -4.973 -5.940 1.00 96.88 114 LEU A C 1
ATOM 864 O O . LEU A 1 114 ? 12.204 -3.762 -5.889 1.00 96.88 114 LEU A O 1
ATOM 868 N N . ARG A 1 115 ? 13.020 -5.625 -4.955 1.00 96.12 115 ARG A N 1
ATOM 869 C CA . ARG A 1 115 ? 13.563 -4.940 -3.772 1.00 96.12 115 ARG A CA 1
ATOM 870 C C . ARG A 1 115 ? 14.578 -3.867 -4.150 1.00 96.12 115 ARG A C 1
ATOM 872 O O . ARG A 1 115 ? 14.514 -2.776 -3.595 1.00 96.12 115 ARG A O 1
ATOM 879 N N . ARG A 1 116 ? 15.488 -4.178 -5.080 1.00 95.75 116 ARG A N 1
ATOM 880 C CA . ARG A 1 116 ? 16.467 -3.215 -5.603 1.00 95.75 116 ARG A CA 1
ATOM 881 C C . ARG A 1 116 ? 15.780 -2.045 -6.294 1.00 95.75 116 ARG A C 1
ATOM 883 O O . ARG A 1 116 ? 16.146 -0.903 -6.047 1.00 95.75 116 ARG A O 1
ATOM 890 N N . TRP A 1 117 ? 14.754 -2.314 -7.103 1.00 96.12 117 TRP A N 1
ATOM 891 C CA . TRP A 1 117 ? 13.944 -1.267 -7.731 1.00 96.12 117 TRP A CA 1
ATOM 892 C C . TRP A 1 117 ? 13.281 -0.349 -6.698 1.00 96.12 117 TRP A C 1
ATOM 894 O O . TRP A 1 117 ? 13.393 0.868 -6.809 1.00 96.12 117 TRP A O 1
ATOM 904 N N . GLU A 1 118 ? 12.673 -0.909 -5.648 1.00 94.75 118 GLU A N 1
ATOM 905 C CA . GLU A 1 118 ? 12.068 -0.129 -4.558 1.00 94.75 118 GLU A CA 1
ATOM 906 C C . GLU A 1 118 ? 13.079 0.698 -3.758 1.00 94.75 118 GLU A C 1
ATOM 908 O O . GLU A 1 118 ? 12.732 1.770 -3.260 1.00 94.75 118 GLU A O 1
ATOM 913 N N . SER A 1 119 ? 14.307 0.198 -3.591 1.00 92.06 119 SER A N 1
ATOM 914 C CA . SER A 1 119 ? 15.357 0.888 -2.838 1.00 92.06 119 SER A CA 1
ATOM 915 C C . SER A 1 119 ? 16.169 1.874 -3.674 1.00 92.06 119 SER A C 1
ATOM 917 O O . SER A 1 119 ? 16.925 2.645 -3.092 1.00 92.06 119 SER A O 1
ATOM 919 N N . GLY A 1 120 ? 16.031 1.860 -5.004 1.00 93.44 120 GLY A N 1
ATOM 920 C CA . GLY A 1 120 ? 16.867 2.650 -5.911 1.00 93.44 120 GLY A CA 1
ATOM 921 C C . GLY A 1 120 ? 18.259 2.061 -6.166 1.00 93.44 120 GLY A C 1
ATOM 922 O O . GLY A 1 120 ? 19.051 2.675 -6.876 1.00 93.44 120 GLY A O 1
ATOM 923 N N . ASP A 1 121 ? 18.553 0.876 -5.623 1.00 92.31 121 ASP A N 1
ATOM 924 C CA . ASP A 1 121 ? 19.867 0.217 -5.669 1.00 92.31 121 ASP A CA 1
ATOM 925 C C . ASP A 1 121 ? 19.977 -0.730 -6.874 1.00 92.31 121 ASP A C 1
ATOM 927 O O . ASP A 1 121 ? 20.139 -1.946 -6.760 1.00 92.31 121 ASP A O 1
ATOM 931 N N . PHE A 1 122 ? 19.766 -0.184 -8.070 1.00 90.44 122 PHE A N 1
ATOM 932 C CA . PHE A 1 122 ? 19.832 -0.945 -9.312 1.00 90.44 122 PHE A CA 1
ATOM 933 C C . PHE A 1 122 ? 20.665 -0.222 -10.362 1.00 90.44 122 PHE A C 1
ATOM 935 O O . PHE A 1 122 ? 20.497 0.974 -10.608 1.00 90.44 122 PHE A O 1
ATOM 942 N N . VAL A 1 123 ? 21.520 -0.985 -11.044 1.00 85.12 123 VAL A N 1
ATOM 943 C CA . VAL A 1 123 ? 22.351 -0.486 -12.146 1.00 85.12 123 VAL A CA 1
ATOM 944 C C . VAL A 1 123 ? 21.496 -0.260 -13.395 1.00 85.12 123 VAL A C 1
ATOM 946 O O . VAL A 1 123 ? 21.475 0.833 -13.958 1.00 85.12 123 VAL A O 1
ATOM 949 N N . ARG A 1 124 ? 20.720 -1.273 -13.800 1.00 87.00 124 ARG A N 1
ATOM 950 C CA . ARG A 1 124 ? 19.854 -1.221 -14.986 1.00 87.00 124 ARG A CA 1
ATOM 951 C C . ARG A 1 124 ? 18.396 -1.034 -14.589 1.00 87.00 124 ARG A C 1
ATOM 953 O O . ARG A 1 124 ? 17.898 -1.760 -13.727 1.00 87.00 124 ARG A O 1
ATOM 960 N N . ALA A 1 125 ? 17.743 -0.056 -15.213 1.00 86.88 125 ALA A N 1
ATOM 961 C CA . ALA A 1 125 ? 16.315 0.175 -15.041 1.00 86.88 125 ALA A CA 1
ATOM 962 C C . ALA A 1 125 ? 15.497 -1.019 -15.577 1.00 86.88 125 ALA A C 1
ATOM 964 O O . ALA A 1 125 ? 15.999 -1.764 -16.427 1.00 86.88 125 ALA A O 1
ATOM 965 N N . PRO A 1 126 ? 14.265 -1.231 -15.081 1.00 92.75 126 PRO A N 1
ATOM 966 C CA . PRO A 1 126 ? 13.363 -2.232 -15.639 1.00 92.75 126 PRO A CA 1
ATOM 967 C C . PRO A 1 126 ? 13.105 -1.957 -17.126 1.00 92.75 126 PRO A C 1
ATOM 969 O O . PRO A 1 126 ? 13.024 -0.803 -17.539 1.00 92.75 126 PRO A O 1
ATOM 972 N N . GLY A 1 127 ? 12.965 -3.015 -17.927 1.00 95.19 127 GLY A N 1
ATOM 973 C CA . GLY A 1 127 ? 12.552 -2.882 -19.327 1.00 95.19 127 GLY A CA 1
ATOM 974 C C . GLY A 1 127 ? 11.077 -2.485 -19.462 1.00 95.19 127 GLY A C 1
ATOM 975 O O . GLY A 1 127 ? 10.308 -2.594 -18.505 1.00 95.19 127 GLY A O 1
ATOM 976 N N . ALA A 1 128 ? 10.668 -2.084 -20.669 1.00 94.88 128 ALA A N 1
ATOM 977 C CA . ALA A 1 128 ? 9.312 -1.604 -20.951 1.00 94.88 128 ALA A CA 1
ATOM 978 C C . ALA A 1 128 ? 8.205 -2.602 -20.551 1.00 94.88 128 ALA A C 1
ATOM 980 O O . ALA A 1 128 ? 7.168 -2.189 -20.036 1.00 94.88 128 ALA A O 1
ATOM 981 N N . ASP A 1 129 ? 8.428 -3.909 -20.726 1.00 96.00 129 ASP A N 1
ATOM 982 C CA . ASP A 1 129 ? 7.476 -4.944 -20.299 1.00 96.00 129 ASP A CA 1
ATOM 983 C C . ASP A 1 129 ? 7.277 -4.964 -18.783 1.00 96.00 129 ASP A C 1
ATOM 985 O O . ASP A 1 129 ? 6.144 -4.972 -18.304 1.00 96.00 129 ASP A O 1
ATOM 989 N N . ALA A 1 130 ? 8.371 -4.895 -18.021 1.00 96.00 130 ALA A N 1
ATOM 990 C CA . ALA A 1 130 ? 8.312 -4.838 -16.565 1.00 96.00 130 ALA A CA 1
ATOM 991 C C . ALA A 1 130 ? 7.647 -3.540 -16.084 1.00 96.00 130 ALA A C 1
ATOM 993 O O . ALA A 1 130 ? 6.867 -3.574 -15.137 1.00 96.00 130 ALA A O 1
ATOM 994 N N . ILE A 1 131 ? 7.901 -2.408 -16.752 1.00 97.38 131 ILE A N 1
ATOM 995 C CA . ILE A 1 131 ? 7.246 -1.125 -16.449 1.00 97.38 131 ILE A CA 1
ATOM 996 C C . ILE A 1 131 ? 5.733 -1.234 -16.663 1.00 97.38 131 ILE A C 1
ATOM 998 O O . ILE A 1 131 ? 4.971 -0.880 -15.767 1.00 97.38 131 ILE A O 1
ATOM 1002 N N . ARG A 1 132 ? 5.286 -1.773 -17.805 1.00 96.50 132 ARG A N 1
ATOM 1003 C CA . ARG A 1 132 ? 3.856 -1.990 -18.084 1.00 96.50 132 ARG A CA 1
ATOM 1004 C C . ARG A 1 132 ? 3.208 -2.935 -17.075 1.00 96.50 132 ARG A C 1
ATOM 1006 O O . ARG A 1 132 ? 2.107 -2.673 -16.604 1.00 96.50 132 ARG A O 1
ATOM 1013 N N . ALA A 1 133 ? 3.893 -4.014 -16.717 1.00 94.75 133 ALA A N 1
ATOM 1014 C CA . ALA A 1 133 ? 3.380 -4.984 -15.762 1.00 94.75 133 ALA A CA 1
ATOM 1015 C C . ALA A 1 133 ? 3.266 -4.405 -14.339 1.00 94.75 133 ALA A C 1
ATOM 1017 O O . ALA A 1 133 ? 2.253 -4.605 -13.670 1.00 94.75 133 ALA A O 1
ATOM 1018 N N . LEU A 1 134 ? 4.260 -3.623 -13.899 1.00 95.88 134 LEU A N 1
ATOM 1019 C CA . LEU A 1 134 ? 4.199 -2.865 -12.646 1.00 95.88 134 LEU A CA 1
ATOM 1020 C C . LEU A 1 134 ? 3.065 -1.837 -12.663 1.00 95.88 134 LEU A C 1
ATOM 1022 O O . LEU A 1 134 ? 2.339 -1.730 -11.681 1.00 95.88 134 LEU A O 1
ATOM 1026 N N . ALA A 1 135 ? 2.910 -1.106 -13.767 1.00 93.56 135 ALA A N 1
ATOM 1027 C CA . ALA A 1 135 ? 1.867 -0.101 -13.949 1.00 93.56 135 ALA A CA 1
ATOM 1028 C C . ALA A 1 135 ? 0.472 -0.719 -13.786 1.00 93.56 135 ALA A C 1
ATOM 1030 O O . ALA A 1 135 ? -0.315 -0.252 -12.968 1.00 93.56 135 ALA A O 1
ATOM 1031 N N . ASN A 1 136 ? 0.218 -1.842 -14.462 1.00 91.94 136 ASN A N 1
ATOM 1032 C CA . ASN A 1 136 ? -1.043 -2.574 -14.352 1.00 91.94 136 ASN A CA 1
ATOM 1033 C C . ASN A 1 136 ? -1.282 -3.110 -12.934 1.00 91.94 136 ASN A C 1
ATOM 1035 O O . ASN A 1 136 ? -2.364 -2.942 -12.384 1.00 91.94 136 ASN A O 1
ATOM 1039 N N . ALA A 1 137 ? -0.272 -3.734 -12.319 1.00 91.94 137 ALA A N 1
ATOM 1040 C CA . ALA A 1 137 ? -0.401 -4.320 -10.985 1.00 91.94 137 ALA A CA 1
ATOM 1041 C C . ALA A 1 137 ? -0.613 -3.268 -9.883 1.00 91.94 137 ALA A C 1
ATOM 1043 O O . ALA A 1 137 ? -1.293 -3.523 -8.891 1.00 91.94 137 ALA A O 1
ATOM 1044 N N . LEU A 1 138 ? -0.021 -2.085 -10.050 1.00 89.12 138 LEU A N 1
ATOM 1045 C CA . LEU A 1 138 ? -0.157 -0.966 -9.124 1.00 89.12 138 LEU A CA 1
ATOM 1046 C C . LEU A 1 138 ? -1.309 -0.022 -9.485 1.00 89.12 138 LEU A C 1
ATOM 1048 O O . LEU A 1 138 ? -1.555 0.920 -8.729 1.00 89.12 138 LEU A O 1
ATOM 1052 N N . ASP A 1 139 ? -1.982 -0.284 -10.610 1.00 86.94 139 ASP A N 1
ATOM 1053 C CA . ASP A 1 139 ? -3.037 0.525 -11.223 1.00 86.94 139 ASP A CA 1
ATOM 1054 C C . ASP A 1 139 ? -2.663 2.021 -11.219 1.00 86.94 139 ASP A C 1
ATOM 1056 O O . ASP A 1 139 ? -3.252 2.880 -10.566 1.00 86.94 139 ASP A O 1
ATOM 1060 N N . VAL A 1 140 ? -1.548 2.281 -11.908 1.00 89.00 140 VAL A N 1
ATOM 1061 C CA . VAL A 1 140 ? -0.984 3.596 -12.238 1.00 89.00 140 VAL A CA 1
ATOM 1062 C C . VAL A 1 140 ? -0.483 3.567 -13.686 1.00 89.00 140 VAL A C 1
ATOM 1064 O O . VAL A 1 140 ? -0.303 2.500 -14.264 1.00 89.00 140 VAL A O 1
ATOM 1067 N N . GLY A 1 141 ? -0.217 4.723 -14.296 1.00 90.75 141 GLY A N 1
ATOM 1068 C CA . GLY A 1 141 ? 0.337 4.775 -15.656 1.00 90.75 141 GLY A CA 1
ATOM 1069 C C . GLY A 1 141 ? 1.821 4.353 -15.744 1.00 90.75 141 GLY A C 1
ATOM 1070 O O . GLY A 1 141 ? 2.563 4.535 -14.777 1.00 90.75 141 GLY A O 1
ATOM 1071 N N . PRO A 1 142 ? 2.311 3.869 -16.906 1.00 91.81 142 PRO A N 1
ATOM 1072 C CA . PRO A 1 142 ? 3.730 3.543 -17.120 1.00 91.81 142 PRO A CA 1
ATOM 1073 C C . PRO A 1 142 ? 4.695 4.696 -16.807 1.00 91.81 142 PRO A C 1
ATOM 1075 O O . PRO A 1 142 ? 5.678 4.493 -16.098 1.00 91.81 142 PRO A O 1
ATOM 1078 N N . ALA A 1 143 ? 4.365 5.919 -17.240 1.00 90.50 143 ALA A N 1
ATOM 1079 C CA . ALA A 1 143 ? 5.157 7.120 -16.949 1.00 90.50 143 ALA A CA 1
ATOM 1080 C C . ALA A 1 143 ? 5.328 7.343 -15.438 1.00 90.50 143 ALA A C 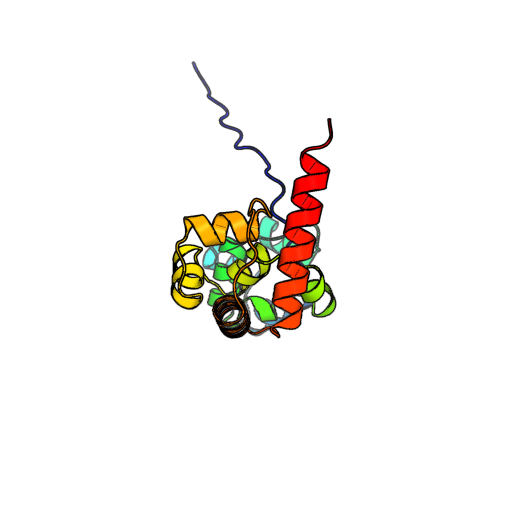1
ATOM 1082 O O . ALA A 1 143 ? 6.409 7.675 -14.956 1.00 90.50 143 ALA A O 1
ATOM 1083 N N . ARG A 1 144 ? 4.279 7.056 -14.661 1.00 91.69 144 ARG A N 1
ATOM 1084 C CA . ARG A 1 144 ? 4.330 7.170 -13.208 1.00 91.69 144 ARG A CA 1
ATOM 1085 C C . ARG A 1 144 ? 5.305 6.166 -12.594 1.00 91.69 144 ARG A C 1
ATOM 1087 O O . ARG A 1 144 ? 6.026 6.503 -11.662 1.00 91.69 144 ARG A O 1
ATOM 1094 N N . VAL A 1 145 ? 5.367 4.939 -13.106 1.00 94.31 145 VAL A N 1
ATOM 1095 C CA . VAL A 1 145 ? 6.343 3.937 -12.643 1.00 94.31 145 VAL A CA 1
ATOM 1096 C C . VAL A 1 145 ? 7.778 4.402 -12.909 1.00 94.31 145 VAL A C 1
ATOM 1098 O O . VAL A 1 145 ? 8.635 4.263 -12.036 1.00 94.31 145 VAL A O 1
ATOM 1101 N N . GLU A 1 146 ? 8.039 5.000 -14.070 1.00 94.50 146 GLU A N 1
ATOM 1102 C CA . GLU A 1 146 ? 9.353 5.558 -14.416 1.00 94.50 146 GLU A CA 1
ATOM 1103 C C . GLU A 1 146 ? 9.773 6.700 -13.480 1.00 94.50 146 GLU A C 1
ATOM 1105 O O . GLU A 1 146 ? 10.906 6.716 -12.981 1.00 94.50 146 GLU A O 1
ATOM 1110 N N . GLU A 1 147 ? 8.850 7.612 -13.163 1.00 92.75 147 GLU A N 1
ATOM 1111 C CA . GLU A 1 147 ? 9.070 8.666 -12.167 1.00 92.75 147 GLU A CA 1
ATOM 1112 C C . GLU A 1 147 ? 9.440 8.078 -10.802 1.00 92.75 147 GLU A C 1
ATOM 1114 O O . GLU A 1 147 ? 10.425 8.490 -10.187 1.00 92.75 147 GLU A O 1
ATOM 1119 N N . LEU A 1 148 ? 8.694 7.074 -10.333 1.00 93.00 148 LEU A N 1
ATOM 1120 C CA . LEU A 1 148 ? 8.925 6.434 -9.036 1.00 93.00 148 LEU A CA 1
ATOM 1121 C C . LEU A 1 148 ? 10.303 5.775 -8.947 1.00 93.00 148 LEU A C 1
ATOM 1123 O O . LEU A 1 148 ? 10.974 5.878 -7.917 1.00 93.00 148 LEU A O 1
ATOM 1127 N N . LEU A 1 149 ? 10.733 5.112 -10.020 1.00 94.44 149 LEU A N 1
ATOM 1128 C CA . LEU A 1 149 ? 12.057 4.497 -10.127 1.00 94.44 149 LEU A CA 1
ATOM 1129 C C . LEU A 1 149 ? 13.165 5.556 -10.116 1.00 94.44 149 LEU A C 1
ATOM 1131 O O . LEU A 1 149 ? 14.187 5.381 -9.448 1.00 94.44 149 LEU A O 1
ATOM 1135 N N . THR A 1 150 ? 12.936 6.678 -10.798 1.00 93.44 150 THR A N 1
ATOM 1136 C CA . THR A 1 150 ? 13.845 7.830 -10.804 1.00 93.44 150 THR A CA 1
ATOM 1137 C C . THR A 1 150 ? 13.968 8.435 -9.405 1.00 93.44 150 THR A C 1
ATOM 1139 O O . THR A 1 150 ? 15.076 8.607 -8.895 1.00 93.44 150 THR A O 1
ATOM 1142 N N . MET A 1 151 ? 12.844 8.668 -8.721 1.00 90.19 151 MET A N 1
ATOM 1143 C CA . MET A 1 151 ? 12.821 9.165 -7.342 1.00 90.19 151 MET A CA 1
ATOM 1144 C C . MET A 1 151 ? 13.510 8.205 -6.365 1.00 90.19 151 MET A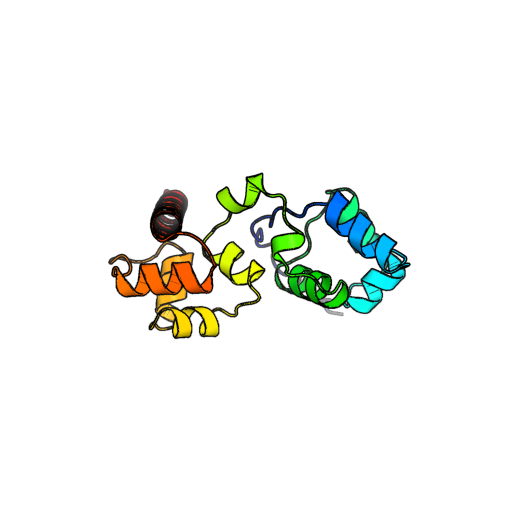 C 1
ATOM 1146 O O . MET A 1 151 ? 14.228 8.653 -5.466 1.00 90.19 151 MET A O 1
ATOM 1150 N N . ALA A 1 152 ? 13.312 6.892 -6.520 1.00 91.44 152 ALA A N 1
ATOM 1151 C CA . ALA A 1 152 ? 13.966 5.881 -5.692 1.00 91.44 152 ALA A CA 1
ATOM 1152 C C . ALA A 1 152 ? 15.493 5.958 -5.830 1.00 91.44 152 ALA A C 1
ATOM 1154 O O . ALA A 1 152 ? 16.199 6.010 -4.821 1.00 91.44 152 ALA A O 1
ATOM 1155 N N . ARG A 1 153 ? 15.996 6.060 -7.066 1.00 90.44 153 ARG A N 1
ATOM 1156 C CA . ARG A 1 153 ? 17.428 6.202 -7.359 1.00 90.44 153 ARG A CA 1
ATOM 1157 C C . ARG A 1 153 ? 18.014 7.499 -6.791 1.00 90.44 153 ARG A C 1
ATOM 1159 O O . ARG A 1 153 ? 19.042 7.452 -6.118 1.00 90.44 153 ARG A O 1
ATOM 1166 N N . SER A 1 154 ? 17.338 8.636 -6.967 1.00 88.38 154 SER A N 1
ATOM 1167 C CA . SER A 1 154 ? 17.777 9.923 -6.400 1.00 88.38 154 SER A CA 1
ATOM 1168 C C . SER A 1 154 ? 17.868 9.883 -4.870 1.00 88.38 154 SER A C 1
ATOM 1170 O O . SER A 1 154 ? 18.825 10.382 -4.278 1.00 88.38 154 SER A O 1
ATOM 1172 N N . ARG A 1 155 ? 16.905 9.227 -4.207 1.00 84.75 155 ARG A N 1
ATOM 1173 C CA . ARG A 1 155 ? 16.905 9.047 -2.746 1.00 84.75 155 ARG A CA 1
ATOM 1174 C C . ARG A 1 155 ? 17.985 8.087 -2.251 1.00 84.75 155 ARG A C 1
ATOM 1176 O O . ARG A 1 155 ? 18.394 8.222 -1.101 1.00 84.75 155 ARG A O 1
ATOM 1183 N N . ALA A 1 156 ? 18.403 7.109 -3.052 1.00 84.81 156 ALA A N 1
ATOM 1184 C CA . ALA A 1 156 ? 19.527 6.238 -2.716 1.00 84.81 156 ALA A CA 1
ATOM 1185 C C . ALA A 1 156 ? 20.843 7.025 -2.770 1.00 84.81 156 ALA A C 1
ATOM 1187 O O . ALA A 1 156 ? 21.586 7.039 -1.793 1.00 84.81 156 ALA A O 1
ATOM 1188 N N . GLY A 1 157 ? 21.060 7.789 -3.848 1.00 79.81 157 GLY A N 1
ATOM 1189 C CA . GLY A 1 157 ? 22.244 8.640 -4.000 1.00 79.81 157 GLY A CA 1
ATOM 1190 C C . GLY A 1 157 ? 22.386 9.695 -2.896 1.00 79.81 157 GLY A C 1
ATOM 1191 O O . GLY A 1 157 ? 23.486 9.921 -2.401 1.00 79.81 157 GLY A O 1
ATOM 1192 N N . ALA A 1 158 ? 21.275 10.289 -2.445 1.00 74.12 158 ALA A N 1
ATOM 1193 C CA . ALA A 1 158 ? 21.280 11.251 -1.340 1.00 74.12 158 ALA A CA 1
ATOM 1194 C C . ALA A 1 158 ? 21.674 10.639 0.020 1.00 74.12 158 ALA A C 1
ATOM 1196 O O . ALA A 1 158 ? 22.216 11.345 0.861 1.00 74.12 158 ALA A O 1
ATOM 1197 N N . ARG A 1 159 ? 21.420 9.341 0.243 1.00 64.06 159 ARG A N 1
ATOM 1198 C CA . ARG A 1 159 ? 21.794 8.634 1.485 1.00 64.06 159 ARG A CA 1
ATOM 1199 C C . ARG A 1 159 ? 23.238 8.141 1.493 1.00 64.06 159 ARG A C 1
ATOM 1201 O O . ARG A 1 159 ? 23.750 7.825 2.558 1.00 64.06 159 ARG A O 1
ATOM 1208 N N . SER A 1 160 ? 23.864 8.035 0.323 1.00 59.69 160 SER A N 1
ATOM 1209 C CA . SER A 1 160 ? 25.249 7.578 0.167 1.00 59.69 160 SER A CA 1
ATOM 1210 C C . SER A 1 160 ? 26.278 8.714 0.201 1.00 59.69 160 SER A C 1
ATOM 1212 O O . SER A 1 160 ? 27.466 8.438 0.056 1.00 59.69 160 SER A O 1
ATOM 1214 N N . ARG A 1 161 ? 25.857 9.976 0.374 1.00 48.03 161 ARG A N 1
ATOM 1215 C CA . ARG A 1 161 ? 26.775 11.103 0.593 1.00 48.03 161 ARG A CA 1
ATOM 1216 C C . ARG A 1 161 ? 27.171 11.174 2.082 1.00 48.03 161 ARG A C 1
ATOM 1218 O O . ARG A 1 161 ? 26.255 11.146 2.903 1.00 48.03 161 ARG A O 1
ATOM 1225 N N . PRO A 1 162 ? 28.481 11.208 2.405 1.00 45.34 162 PRO A N 1
ATOM 1226 C CA . PRO A 1 162 ? 28.988 11.271 3.777 1.00 45.34 162 PRO A CA 1
ATOM 1227 C C . PRO A 1 162 ? 28.654 12.592 4.474 1.00 45.34 162 PRO A C 1
ATOM 1229 O O . PRO A 1 162 ? 28.476 13.609 3.761 1.00 45.34 162 PRO A O 1
#

Secondary structure (DSSP, 8-state):
-----------------B-HHHHHHHHHHTT--HHHHHHHTT-SSHHHHHHHHTTS----HHHHHHHHHHHTS-GGGGB-GGGGGG--HHHHHHHTT--HHHHHHHTTS-HHHHHHHHHT--SSPPPHHHHHHHHHHHTS-HHHHHHHHHHHHHHHHHHS--

Radius of gyration: 17.78 Å; chains: 1; bounding box: 51×27×58 Å

Sequence (162 aa):
MDRSESGVDGKAYARVPLDVHRLRDLRLRKGWTQHTLSVMVGVQGAAAVSAWERGLAVPRPGTLLRIARALGVEPVDLLRRGDVEAMTLRELRVVRGMSLRELAVAAGTSSSTLRRWESGDFVRAPGADAIRALANALDVGPARVEELLTMARSRAGARSRP

pLDDT: mean 83.72, std 18.9, range [26.77, 97.94]

Organism: NCBI:txid2283195

InterPro domains:
  IPR001387 Cro/C1-type, helix-turn-helix domain [PF01381] (23-78)
  IPR001387 Cro/C1-type, helix-turn-helix domain [PF01381] (89-143)
  IPR001387 Cro/C1-type, helix-turn-helix domain [PS50943] (23-78)
  IPR001387 Cro/C1-type, helix-turn-helix domain [PS50943] (89-148)
  IPR001387 Cro/C1-type, helix-turn-helix domain [SM00530] (22-78)
  IPR001387 Cro/C1-type, helix-turn-helix domain [SM00530] (88-145)
  IPR001387 Cro/C1-type, helix-turn-helix domain [cd00093] (22-78)
  IPR001387 Cro/C1-type, helix-turn-helix domain [cd00093] (89-143)
  IPR010982 Lambda repressor-like, DNA-binding domain superfamily [G3DSA:1.10.260.40] (19-86)
  IPR010982 Lambda repressor-like, DNA-binding domain superfamily [G3DSA:1.10.260.40] (87-153)
  IPR010982 Lambda repressor-like, DNA-binding domain superfamily [SSF47413] (21-81)
  IPR010982 Lambda repressor-like, DNA-binding domain superfamily [SSF47413] (88-143)
  IPR050807 Transcriptional regulator/dioxygenase, bacterial-type [PTHR46797] (21-81)

Foldseek 3Di:
DDDPPPPPDPPPPPQQAFPLVLLVVLCVVVVHDLQRLCVQLVHPGSVVNVCSSVVVDGDHLSSLVSSCVSSVHQSVSRHDPVCVLVDALVSLCSSRVHDLQRLQVLLVHHSVVSVCQRQLNDPDDDDPSSLVSSCVSSVHDSVSSVVNSVVNVVVNVVVPDD